Protein AF-G9KDP0-F1 (afdb_monomer_lite)

Radius of gyration: 17.82 Å; chains: 1; bounding box: 46×40×40 Å

Sequence (133 aa):
LHHKAKGELACKSKSCLGAIMNPKSLTRGPRDKPTPPDELLPQAIEFVNQYYNSFKEAKIEEHLARVEAVTKEIETTGTYQLTGDELIFAAKQAWRNAPRCIGRIQWSNLQVFDARSCSTAKEMFEHICRHLR

Foldseek 3Di:
DCVPDDDDDPADPVGDPPPPPDDPRPDDDDDPDADALVRQLVVLLVLLVVLQVPDPDHPPVVSVVVNVVQNVCCVPPVHDDDDPSSVLVVQLVVLCPPPPDPPNVCSNVDDDDDPVVDDDPVVVVVVVVVVVD

pLDDT: mean 96.56, std 3.11, range [75.19, 98.56]

Secondary structure (DSSP, 8-state):
-GGG--S--S-BTTB--TT-SS-GGG-----SSPPPHHHHHHHHHHHHHHHHTTSSS--HHHHHHHHHHHHHHHHHHSS----HHHHHHHHHHHHHT-TT-TTGGGTT-------TT--SHHHHHHHHHHHH-

Structure (mmCIF, N/CA/C/O backbone):
data_AF-G9KDP0-F1
#
_entry.id   AF-G9KDP0-F1
#
loop_
_atom_site.group_PDB
_atom_site.id
_atom_site.type_symbol
_atom_site.label_atom_id
_atom_site.label_alt_id
_atom_site.label_comp_id
_atom_site.label_asym_id
_atom_site.label_entity_id
_atom_site.label_seq_id
_atom_site.pdbx_PDB_ins_code
_atom_site.Cartn_x
_atom_site.Cartn_y
_atom_site.Cartn_z
_atom_site.occupancy
_atom_site.B_iso_or_equiv
_atom_site.auth_seq_id
_atom_site.auth_comp_id
_atom_site.auth_asym_id
_atom_s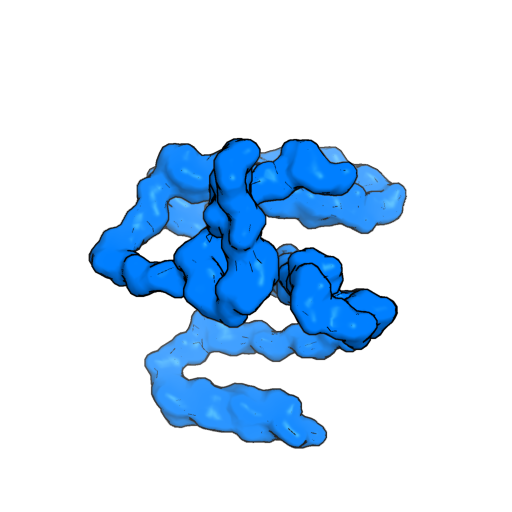ite.auth_atom_id
_atom_site.pdbx_PDB_model_num
ATOM 1 N N . LEU A 1 1 ? 14.572 14.929 5.176 1.00 90.06 1 LEU A N 1
ATOM 2 C CA . LEU A 1 1 ? 13.920 13.805 4.457 1.00 90.06 1 LEU A CA 1
ATOM 3 C C . LEU A 1 1 ? 14.584 12.464 4.767 1.00 90.06 1 LEU A C 1
ATOM 5 O O . LEU A 1 1 ? 13.885 11.585 5.240 1.00 90.06 1 LEU A O 1
ATOM 9 N N . HIS A 1 2 ? 15.901 12.312 4.575 1.00 93.94 2 HIS A N 1
ATOM 10 C CA . HIS A 1 2 ? 16.601 11.038 4.812 1.00 93.94 2 HIS A CA 1
ATOM 11 C C . HIS A 1 2 ? 16.479 10.490 6.252 1.00 93.94 2 HIS A C 1
ATOM 13 O O . HIS A 1 2 ? 16.447 9.282 6.420 1.00 93.94 2 HIS A O 1
ATOM 19 N N . HIS A 1 3 ? 16.312 11.342 7.274 1.00 94.44 3 HIS A N 1
ATOM 20 C CA . HIS A 1 3 ? 16.029 10.907 8.655 1.00 94.44 3 HIS A CA 1
ATOM 21 C C . HIS A 1 3 ? 14.734 10.090 8.816 1.00 94.44 3 HIS A C 1
ATOM 23 O O . HIS A 1 3 ? 14.569 9.420 9.825 1.00 94.44 3 HIS A O 1
ATOM 29 N N . LYS A 1 4 ? 13.814 10.147 7.842 1.00 92.50 4 LYS A N 1
ATOM 30 C CA . LYS A 1 4 ? 12.591 9.327 7.813 1.00 92.50 4 LYS A CA 1
ATOM 31 C C . LYS A 1 4 ? 12.791 7.984 7.091 1.00 92.50 4 LYS A C 1
ATOM 33 O O . LYS A 1 4 ? 11.827 7.249 6.910 1.00 92.50 4 LYS A O 1
ATOM 38 N N . ALA A 1 5 ? 13.994 7.692 6.590 1.00 91.88 5 ALA A N 1
ATOM 39 C CA . ALA A 1 5 ? 14.261 6.448 5.879 1.00 91.88 5 ALA A CA 1
ATOM 40 C C . ALA A 1 5 ? 14.124 5.249 6.827 1.00 91.88 5 ALA A C 1
ATOM 42 O O . ALA A 1 5 ? 14.609 5.283 7.956 1.00 91.88 5 ALA A O 1
ATOM 43 N N . LYS A 1 6 ? 13.472 4.189 6.343 1.00 83.69 6 LYS A N 1
ATOM 44 C CA . LYS A 1 6 ? 13.305 2.926 7.065 1.00 83.69 6 LYS A CA 1
ATOM 45 C C . LYS A 1 6 ? 14.212 1.851 6.475 1.00 83.69 6 LYS A C 1
ATOM 47 O O . LYS A 1 6 ? 14.360 1.778 5.256 1.00 83.69 6 LYS A O 1
ATOM 52 N N . GLY A 1 7 ? 14.721 0.979 7.343 1.00 75.19 7 GLY A N 1
ATOM 53 C CA . GLY A 1 7 ? 15.533 -0.178 6.971 1.00 75.19 7 GLY A CA 1
ATOM 54 C C . GLY A 1 7 ? 16.991 0.162 6.661 1.00 75.19 7 GLY A C 1
ATOM 55 O O . GLY A 1 7 ? 17.333 1.278 6.271 1.00 75.19 7 GLY A O 1
ATOM 56 N N . GLU A 1 8 ? 17.863 -0.827 6.834 1.00 82.81 8 GLU A N 1
ATOM 57 C CA . GLU A 1 8 ? 19.269 -0.696 6.464 1.00 82.81 8 GLU A CA 1
ATOM 58 C C . GLU A 1 8 ? 19.427 -0.782 4.942 1.00 82.81 8 GLU A C 1
ATOM 60 O O . GLU A 1 8 ? 18.956 -1.717 4.284 1.00 82.81 8 GLU A O 1
ATOM 65 N N . LEU A 1 9 ? 20.107 0.210 4.366 1.00 88.50 9 LEU A N 1
ATOM 66 C CA . LEU A 1 9 ? 20.560 0.144 2.981 1.00 88.50 9 LEU A CA 1
ATOM 67 C C . LEU A 1 9 ? 21.602 -0.971 2.824 1.00 88.50 9 LEU A C 1
ATOM 69 O O . LEU A 1 9 ? 22.283 -1.349 3.770 1.00 88.50 9 LEU A O 1
ATOM 73 N N . ALA A 1 10 ? 21.786 -1.461 1.598 1.00 90.06 10 ALA A N 1
ATOM 74 C CA . ALA A 1 10 ? 22.796 -2.484 1.325 1.00 90.06 10 ALA A CA 1
ATOM 75 C C . ALA A 1 10 ? 24.239 -2.031 1.642 1.00 90.06 10 ALA A C 1
ATOM 77 O O . ALA A 1 10 ? 25.102 -2.868 1.901 1.00 90.06 10 ALA A O 1
ATOM 78 N N . CYS A 1 11 ? 24.524 -0.727 1.608 1.00 93.62 11 CYS A N 1
ATOM 79 C CA . CYS A 1 11 ? 25.846 -0.199 1.939 1.00 93.62 11 CYS A CA 1
ATOM 80 C C . CYS A 1 11 ? 26.168 -0.388 3.428 1.00 93.62 11 CYS A C 1
ATOM 82 O O . CYS A 1 11 ? 25.343 -0.107 4.291 1.00 93.62 11 CYS A O 1
ATOM 84 N N . LYS A 1 12 ? 27.405 -0.798 3.721 1.00 93.69 12 LYS A N 1
ATOM 85 C CA . LYS A 1 12 ? 27.938 -0.947 5.083 1.00 93.69 12 LYS A CA 1
ATOM 86 C C . LYS A 1 12 ? 28.971 0.141 5.365 1.00 93.69 12 LYS A C 1
ATOM 88 O O . LYS A 1 12 ? 29.494 0.754 4.438 1.00 93.69 12 LYS A O 1
ATOM 93 N N . SER A 1 13 ? 29.353 0.304 6.632 1.00 95.19 13 SER A N 1
ATOM 94 C CA . SER A 1 13 ? 30.365 1.288 7.055 1.00 95.19 13 SER A CA 1
ATOM 95 C C . SER A 1 13 ? 31.715 1.166 6.332 1.00 95.19 13 SER A C 1
ATOM 97 O O . SER A 1 13 ? 32.412 2.162 6.182 1.00 95.19 13 SER A O 1
ATOM 99 N N . LYS A 1 14 ? 32.080 -0.036 5.863 1.00 96.75 14 LYS A N 1
ATOM 100 C CA . LYS A 1 14 ? 33.362 -0.322 5.193 1.00 96.75 14 LYS A CA 1
ATOM 101 C C . LYS A 1 14 ? 33.259 -0.513 3.673 1.00 96.75 14 LYS A C 1
ATOM 103 O O . LYS A 1 14 ? 34.281 -0.695 3.023 1.00 96.75 14 LYS A O 1
ATOM 108 N N . SER A 1 15 ? 32.054 -0.546 3.102 1.00 96.81 15 SER A N 1
ATOM 109 C CA . SER A 1 15 ? 31.860 -0.922 1.695 1.00 96.81 15 SER A CA 1
ATOM 110 C C . SER A 1 15 ? 30.560 -0.376 1.114 1.00 96.81 15 SER A C 1
ATOM 112 O O . SER A 1 15 ? 29.477 -0.596 1.666 1.00 96.81 15 SER A O 1
ATOM 114 N N . CYS A 1 16 ? 30.650 0.244 -0.061 1.00 96.56 16 CYS A N 1
ATOM 115 C CA . CYS A 1 16 ? 29.487 0.688 -0.815 1.00 96.56 16 CYS A CA 1
ATOM 116 C C . CYS A 1 16 ? 28.961 -0.434 -1.719 1.00 96.56 16 CYS A C 1
ATOM 118 O O . CYS A 1 16 ? 29.704 -0.978 -2.531 1.00 96.56 16 CYS A O 1
ATOM 120 N N . LEU A 1 17 ? 27.667 -0.743 -1.607 1.00 96.06 17 LEU A N 1
ATOM 121 C CA . LEU A 1 17 ? 26.954 -1.686 -2.477 1.00 96.06 17 LEU A CA 1
ATOM 122 C C . LEU A 1 17 ? 25.957 -0.971 -3.407 1.00 96.06 17 LEU A C 1
ATOM 124 O O . LEU A 1 17 ? 25.003 -1.579 -3.887 1.00 96.06 17 LEU A O 1
ATOM 128 N N . GLY A 1 18 ? 26.160 0.325 -3.668 1.00 95.31 18 GLY A N 1
ATOM 129 C CA . GLY A 1 18 ? 25.236 1.147 -4.459 1.00 95.31 18 GLY A CA 1
ATOM 130 C C . GLY A 1 18 ? 25.076 0.696 -5.916 1.00 95.31 18 GLY A C 1
ATOM 131 O O . GLY A 1 18 ? 24.017 0.904 -6.500 1.00 95.31 18 GLY A O 1
ATOM 132 N N . ALA A 1 19 ? 26.091 0.036 -6.480 1.00 96.75 19 ALA A N 1
ATOM 133 C CA . ALA A 1 19 ? 26.064 -0.496 -7.844 1.00 96.75 19 ALA A CA 1
ATOM 134 C C . ALA A 1 19 ? 25.341 -1.852 -7.969 1.00 96.75 19 ALA A C 1
ATOM 136 O O . ALA A 1 19 ? 25.158 -2.354 -9.076 1.00 96.75 19 ALA A O 1
ATOM 137 N N . ILE A 1 20 ? 24.922 -2.469 -6.857 1.00 96.62 20 ILE A N 1
ATOM 138 C CA . ILE A 1 20 ? 24.174 -3.726 -6.908 1.00 96.62 20 ILE A CA 1
ATOM 139 C C . ILE A 1 20 ? 22.776 -3.461 -7.476 1.00 96.62 20 ILE A C 1
ATOM 141 O O . ILE A 1 20 ? 21.996 -2.681 -6.928 1.00 96.62 20 ILE A O 1
ATOM 145 N N . MET A 1 21 ? 22.441 -4.154 -8.567 1.00 96.31 21 MET A N 1
ATOM 146 C CA . MET A 1 21 ? 21.181 -3.948 -9.286 1.00 96.31 21 MET A CA 1
ATOM 147 C C . MET A 1 21 ? 19.955 -4.374 -8.473 1.00 96.31 21 MET A C 1
ATOM 149 O O . MET A 1 21 ? 18.991 -3.613 -8.384 1.00 96.31 21 MET A O 1
ATOM 153 N N . ASN A 1 22 ? 20.005 -5.534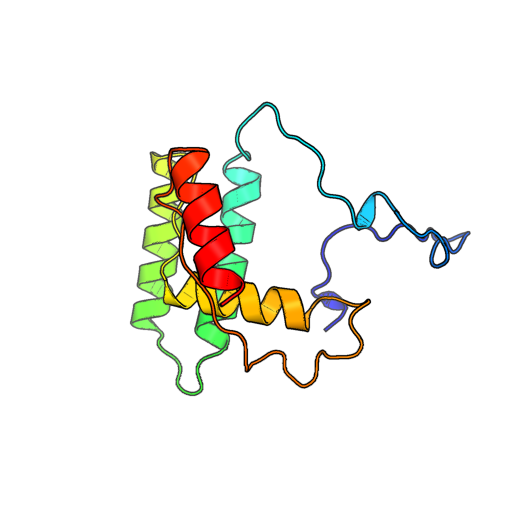 -7.813 1.00 95.81 22 ASN A N 1
ATOM 154 C CA . ASN A 1 22 ? 18.880 -6.092 -7.052 1.00 95.81 22 ASN A CA 1
ATOM 155 C C . ASN A 1 22 ? 19.278 -6.357 -5.589 1.00 95.81 22 ASN A C 1
ATOM 157 O O . ASN A 1 22 ? 19.444 -7.510 -5.189 1.00 95.81 22 ASN A O 1
ATOM 161 N N . PRO A 1 23 ? 19.506 -5.307 -4.778 1.00 95.00 23 PRO A N 1
ATOM 162 C CA . PRO A 1 23 ? 19.900 -5.483 -3.390 1.00 95.00 23 PRO A CA 1
ATOM 163 C C . PRO A 1 23 ? 18.710 -5.959 -2.547 1.00 95.00 23 PRO A C 1
ATOM 165 O O . PRO A 1 23 ? 17.574 -5.514 -2.737 1.00 95.00 23 PRO A O 1
ATOM 168 N N . LYS A 1 24 ? 18.980 -6.804 -1.543 1.00 92.81 24 LYS A N 1
ATOM 169 C CA . LYS A 1 24 ? 17.952 -7.291 -0.603 1.00 92.81 24 LYS A CA 1
ATOM 170 C C . LYS A 1 24 ? 17.223 -6.151 0.118 1.00 92.81 24 LYS A C 1
ATOM 172 O O . LYS A 1 24 ? 16.028 -6.262 0.345 1.00 92.81 24 LYS A O 1
ATOM 177 N N . SER A 1 25 ? 17.901 -5.032 0.389 1.00 93.75 25 SER A N 1
ATOM 178 C CA . SER A 1 25 ? 17.302 -3.840 1.011 1.00 93.75 25 SER A CA 1
ATOM 179 C C . SER A 1 25 ? 16.199 -3.179 0.168 1.00 93.75 25 SER A C 1
ATOM 181 O O . SER A 1 25 ? 15.406 -2.415 0.704 1.00 93.75 25 SER A O 1
ATOM 183 N N . LEU A 1 26 ? 16.142 -3.447 -1.144 1.00 94.50 26 LEU A N 1
ATOM 184 C CA . LEU A 1 26 ? 15.084 -2.973 -2.050 1.00 94.50 26 LEU A CA 1
ATOM 185 C C . LEU A 1 26 ? 14.105 -4.088 -2.454 1.00 94.50 26 LEU A C 1
ATOM 187 O O . LEU A 1 26 ? 13.258 -3.872 -3.316 1.00 94.50 26 LEU A O 1
ATOM 191 N N . THR A 1 27 ? 14.220 -5.277 -1.859 1.00 94.50 27 THR A N 1
ATOM 192 C CA . THR A 1 27 ? 13.395 -6.441 -2.194 1.00 94.50 27 THR A CA 1
ATOM 193 C C . THR A 1 27 ? 12.447 -6.755 -1.042 1.00 94.50 27 THR A C 1
ATOM 195 O O . THR A 1 27 ? 12.875 -6.901 0.102 1.00 94.50 27 THR A O 1
ATOM 198 N N . ARG A 1 28 ? 11.152 -6.909 -1.335 1.00 94.94 28 ARG A N 1
ATOM 199 C CA . ARG A 1 28 ? 10.172 -7.459 -0.390 1.00 94.94 28 ARG A CA 1
ATOM 200 C C . ARG A 1 28 ? 9.897 -8.915 -0.767 1.00 94.94 28 ARG A C 1
ATOM 202 O O . ARG A 1 28 ? 9.373 -9.172 -1.843 1.00 94.94 28 ARG A O 1
ATOM 209 N N . GLY A 1 29 ? 10.317 -9.849 0.086 1.00 95.88 29 GLY A N 1
ATOM 210 C CA . GLY A 1 29 ? 10.151 -11.289 -0.135 1.00 95.88 29 GLY A CA 1
ATOM 211 C C . GLY A 1 29 ? 8.750 -11.818 0.209 1.00 95.88 29 GLY A C 1
ATOM 212 O O . GLY A 1 29 ? 7.923 -11.059 0.725 1.00 95.88 29 GLY A O 1
ATOM 213 N N . PRO A 1 30 ? 8.492 -13.113 -0.056 1.00 97.25 30 PRO A N 1
ATOM 214 C CA . PRO A 1 30 ? 7.237 -13.772 0.299 1.00 97.25 30 PRO A CA 1
ATOM 215 C C . PRO A 1 30 ? 7.053 -13.868 1.821 1.00 97.25 30 PRO A C 1
ATOM 217 O O . PRO A 1 30 ? 8.014 -13.755 2.585 1.00 97.25 30 PRO A O 1
ATOM 220 N N . ARG A 1 31 ? 5.808 -14.095 2.248 1.00 96.25 31 ARG A N 1
ATOM 221 C CA . ARG A 1 31 ? 5.422 -14.325 3.645 1.00 96.25 31 ARG A CA 1
ATOM 222 C C . ARG A 1 31 ? 4.509 -15.545 3.723 1.00 96.25 31 ARG A C 1
ATOM 224 O O . ARG A 1 31 ? 3.650 -15.719 2.865 1.00 96.25 31 ARG A O 1
ATOM 231 N N . ASP A 1 32 ? 4.710 -16.361 4.745 1.00 97.25 32 ASP A N 1
ATOM 232 C CA . ASP A 1 32 ? 3.897 -17.528 5.102 1.00 97.25 32 ASP A CA 1
ATOM 233 C C . ASP A 1 32 ? 2.876 -17.211 6.209 1.00 97.25 32 ASP A 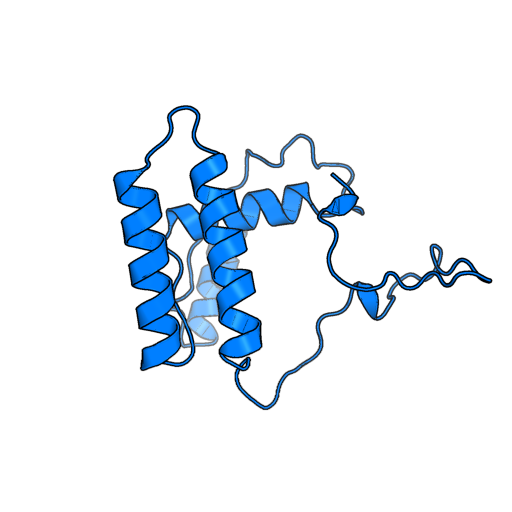C 1
ATOM 235 O O . ASP A 1 32 ? 1.884 -17.919 6.365 1.00 97.25 32 ASP A O 1
ATOM 239 N N . LYS A 1 33 ? 3.110 -16.132 6.966 1.00 96.94 33 LYS A N 1
ATOM 240 C CA . LYS A 1 33 ? 2.258 -15.658 8.060 1.00 96.94 33 LYS A CA 1
ATOM 241 C C . LYS A 1 33 ? 1.843 -14.195 7.859 1.00 96.94 33 LYS A C 1
ATOM 243 O O . LYS A 1 33 ? 2.571 -13.438 7.204 1.00 96.94 33 LYS A O 1
ATOM 248 N N . PRO A 1 34 ? 0.704 -13.773 8.440 1.00 96.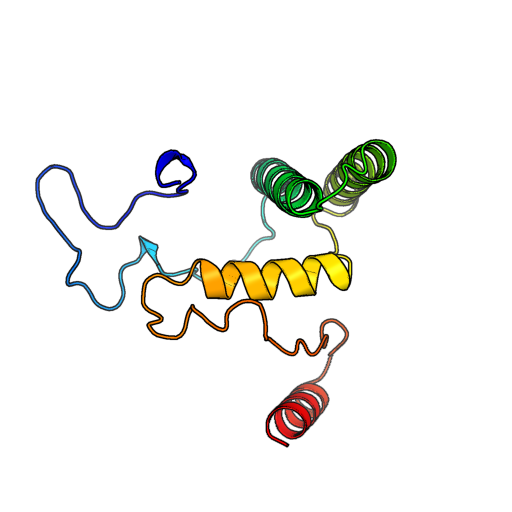50 34 PRO A N 1
ATOM 249 C CA . PRO A 1 34 ? 0.332 -12.365 8.507 1.00 96.50 34 PRO A CA 1
ATOM 250 C C . PRO A 1 34 ? 1.409 -11.516 9.187 1.00 96.50 34 PRO A C 1
ATOM 252 O O . PRO A 1 34 ? 2.199 -12.014 9.992 1.00 96.50 34 PRO A O 1
ATOM 255 N N . THR A 1 35 ? 1.427 -10.221 8.873 1.00 96.88 35 THR A N 1
ATOM 256 C CA . THR A 1 35 ? 2.274 -9.260 9.589 1.00 96.88 35 THR A CA 1
ATOM 257 C C . THR A 1 35 ? 1.860 -9.226 11.061 1.00 96.88 35 THR A C 1
ATOM 259 O O . THR A 1 35 ? 0.672 -9.039 11.324 1.00 96.88 35 THR A O 1
ATOM 262 N N . PRO A 1 36 ? 2.794 -9.366 12.010 1.00 97.00 36 PRO A N 1
ATOM 263 C CA . PRO A 1 36 ? 2.489 -9.209 13.425 1.00 97.00 36 PRO A CA 1
ATOM 264 C C . PRO A 1 36 ? 1.877 -7.821 13.729 1.00 97.00 36 PRO A C 1
ATOM 266 O O . PRO A 1 36 ? 2.379 -6.819 13.205 1.00 97.00 36 PRO A O 1
ATOM 269 N N . PRO A 1 37 ? 0.799 -7.723 14.537 1.00 95.88 37 PRO A N 1
ATOM 270 C CA . PRO A 1 37 ? 0.153 -6.443 14.851 1.00 95.88 37 PRO A CA 1
ATOM 271 C C . PRO A 1 37 ? 1.080 -5.399 15.491 1.00 95.88 37 PRO A C 1
ATOM 273 O O . PRO A 1 37 ? 0.937 -4.210 15.220 1.00 95.88 37 PRO A O 1
ATOM 276 N N . ASP A 1 38 ? 2.062 -5.834 16.280 1.00 94.94 38 ASP A N 1
ATOM 277 C CA . ASP A 1 38 ? 3.103 -5.001 16.897 1.00 94.94 38 ASP A CA 1
ATOM 278 C C . ASP A 1 38 ? 4.035 -4.348 15.865 1.00 94.94 38 ASP A C 1
ATOM 280 O O . ASP A 1 38 ? 4.490 -3.222 16.063 1.00 94.94 38 ASP A O 1
ATOM 284 N N . GLU A 1 39 ? 4.276 -5.012 14.730 1.00 95.31 39 GLU A N 1
ATOM 285 C CA . GLU A 1 39 ? 5.017 -4.440 13.603 1.00 95.31 39 GLU A CA 1
ATOM 286 C C . GLU A 1 39 ? 4.112 -3.575 12.706 1.00 95.31 39 GLU A C 1
ATOM 288 O O . GLU A 1 39 ? 4.555 -2.558 12.161 1.00 95.31 39 GLU A O 1
ATOM 293 N N . LEU A 1 40 ? 2.850 -3.982 12.527 1.00 97.56 40 LEU A N 1
ATOM 294 C CA . LEU A 1 40 ? 1.902 -3.356 11.604 1.00 97.56 40 LEU A CA 1
ATOM 295 C C . LEU A 1 40 ? 1.360 -2.023 12.130 1.00 97.56 40 LEU A C 1
ATOM 297 O O . LEU A 1 40 ? 1.325 -1.044 11.382 1.00 97.56 40 LEU A O 1
ATOM 301 N N . LEU A 1 41 ? 0.956 -1.970 13.401 1.00 97.75 41 LEU A N 1
ATOM 302 C CA . LEU A 1 41 ? 0.286 -0.812 13.990 1.00 97.75 41 LEU A CA 1
ATOM 303 C C . LEU A 1 41 ? 1.132 0.474 13.903 1.00 97.75 41 LEU A C 1
ATOM 305 O O . LEU A 1 41 ? 0.626 1.467 13.374 1.00 97.75 41 LEU A O 1
ATOM 309 N N . PRO A 1 42 ? 2.427 0.493 14.288 1.00 97.62 42 PRO A N 1
ATOM 310 C CA . PRO A 1 42 ? 3.247 1.699 14.156 1.00 97.62 42 PRO A CA 1
ATOM 311 C C . PRO A 1 42 ? 3.367 2.182 12.704 1.00 97.62 42 PRO A C 1
ATOM 313 O O . PRO A 1 42 ? 3.387 3.384 12.440 1.00 97.62 42 PRO A O 1
ATOM 316 N N . GLN A 1 43 ? 3.422 1.252 11.743 1.00 97.56 43 GLN A N 1
ATOM 317 C CA . GLN A 1 43 ? 3.508 1.580 10.318 1.00 97.56 43 GLN A CA 1
ATOM 318 C C . GLN A 1 43 ? 2.198 2.169 9.790 1.00 97.56 43 GLN A C 1
ATOM 320 O O . GLN A 1 43 ? 2.235 3.135 9.026 1.00 97.56 43 GLN A O 1
ATOM 325 N N . ALA A 1 44 ? 1.061 1.617 10.215 1.00 98.06 44 ALA A N 1
ATOM 326 C CA . ALA A 1 44 ? -0.260 2.100 9.843 1.00 98.06 44 ALA A CA 1
ATOM 327 C C . ALA A 1 44 ? -0.500 3.521 10.372 1.00 98.06 44 ALA A C 1
ATOM 329 O O . ALA A 1 44 ? -0.875 4.407 9.604 1.00 98.06 44 ALA A O 1
ATOM 330 N N . ILE A 1 45 ? -0.182 3.774 11.647 1.00 97.94 45 ILE A N 1
ATOM 331 C CA . ILE A 1 45 ? -0.301 5.109 12.248 1.00 97.94 45 ILE A CA 1
ATOM 332 C C . ILE A 1 45 ? 0.623 6.116 11.566 1.00 97.94 45 ILE A C 1
ATOM 334 O O . ILE A 1 45 ? 0.203 7.234 11.264 1.00 97.94 45 ILE A O 1
ATOM 338 N N . GLU A 1 46 ? 1.864 5.737 11.254 1.00 97.69 46 GLU A N 1
ATOM 339 C CA . GLU A 1 46 ? 2.760 6.619 10.508 1.00 97.69 46 GLU A CA 1
ATOM 340 C C . GLU A 1 46 ? 2.194 6.977 9.129 1.00 97.69 46 GLU A C 1
ATOM 342 O O . GLU A 1 46 ? 2.259 8.140 8.729 1.00 97.69 46 GLU A O 1
ATOM 347 N N . PHE A 1 47 ? 1.617 6.012 8.410 1.00 98.38 47 PHE A N 1
ATOM 348 C CA . PHE A 1 47 ? 0.986 6.268 7.119 1.00 98.38 47 PHE A CA 1
ATOM 349 C C . PHE A 1 47 ? -0.227 7.201 7.242 1.00 98.38 47 PHE A C 1
ATOM 351 O O . PHE A 1 47 ? -0.307 8.179 6.498 1.00 98.38 47 PHE A O 1
ATOM 358 N N . VAL A 1 48 ? -1.126 6.958 8.201 1.00 98.38 48 VAL A N 1
ATOM 359 C CA . VAL A 1 48 ? -2.290 7.825 8.458 1.00 98.38 48 VAL A CA 1
ATOM 360 C C . VAL A 1 48 ? -1.826 9.249 8.773 1.00 98.38 48 VAL A C 1
ATOM 362 O O . VAL A 1 48 ? -2.313 10.209 8.179 1.00 98.38 48 VAL A O 1
ATOM 365 N N . ASN A 1 49 ? -0.801 9.399 9.614 1.00 97.75 49 ASN A N 1
ATOM 366 C CA . ASN A 1 49 ? -0.195 10.699 9.892 1.00 97.75 49 ASN A CA 1
ATOM 367 C C . ASN A 1 49 ? 0.371 11.350 8.621 1.00 97.75 49 ASN A C 1
ATOM 369 O O . ASN A 1 49 ? 0.209 12.551 8.421 1.00 97.75 49 ASN A O 1
ATOM 373 N N . GLN A 1 50 ? 1.046 10.598 7.747 1.00 97.81 50 GLN A N 1
ATOM 374 C CA . GLN A 1 50 ? 1.546 11.135 6.476 1.00 97.81 50 GLN A CA 1
ATOM 375 C C . GLN A 1 50 ? 0.412 11.596 5.551 1.00 97.81 50 GLN A C 1
ATOM 377 O O . GLN A 1 50 ? 0.558 12.634 4.906 1.00 97.81 50 GLN A O 1
ATOM 382 N N . TYR A 1 51 ? -0.696 10.855 5.503 1.00 98.44 51 TYR A N 1
ATOM 383 C CA . TYR A 1 51 ? -1.880 11.202 4.721 1.00 98.44 51 TYR A CA 1
ATOM 384 C C . TYR A 1 51 ? -2.522 12.501 5.220 1.00 98.44 51 TYR A C 1
ATOM 386 O O . TYR A 1 51 ? -2.643 13.454 4.449 1.00 98.44 51 TYR A O 1
ATOM 394 N N . TYR A 1 52 ? -2.836 12.599 6.514 1.00 97.94 52 TYR A N 1
ATOM 395 C CA . TYR A 1 52 ? -3.489 13.791 7.063 1.00 97.94 52 TYR A CA 1
ATOM 396 C C . TYR A 1 52 ? -2.593 15.035 7.058 1.00 97.94 52 TYR A C 1
ATOM 398 O O . TYR A 1 52 ? -3.073 16.138 6.810 1.00 97.94 52 TYR A O 1
ATOM 406 N N . ASN A 1 53 ? -1.276 14.872 7.208 1.00 96.62 53 ASN A N 1
ATOM 407 C CA . ASN A 1 53 ? -0.325 15.981 7.072 1.00 96.62 53 ASN A CA 1
ATOM 408 C C . ASN A 1 53 ? -0.167 16.489 5.626 1.00 96.62 53 ASN A C 1
ATOM 410 O O . ASN A 1 53 ? 0.527 17.480 5.403 1.00 96.62 53 ASN A O 1
ATOM 414 N N . SER A 1 54 ? -0.742 15.805 4.631 1.00 96.19 54 SER A N 1
ATOM 415 C CA . SER A 1 54 ? -0.672 16.233 3.230 1.00 96.19 54 SER A CA 1
ATOM 416 C C . SER A 1 54 ? -1.747 17.250 2.843 1.00 96.19 54 SER A C 1
ATOM 418 O O . SER A 1 54 ? -1.609 17.918 1.813 1.00 96.19 54 SER A O 1
ATOM 420 N N . PHE A 1 55 ? -2.801 17.389 3.653 1.00 95.69 55 PHE A N 1
ATOM 421 C CA . PHE A 1 55 ? -3.844 18.379 3.417 1.00 95.69 55 PHE A CA 1
ATOM 422 C C . PHE A 1 55 ? -3.318 19.797 3.645 1.00 95.69 55 PHE A C 1
ATOM 424 O O . PHE A 1 55 ? -2.494 20.047 4.522 1.00 95.69 55 PHE A O 1
ATOM 431 N N . LYS A 1 56 ? -3.819 20.747 2.846 1.00 94.94 56 LYS A N 1
ATOM 432 C CA . LYS A 1 56 ? -3.510 22.174 3.026 1.00 94.94 56 LYS A CA 1
ATOM 433 C C . LYS A 1 56 ? -4.081 22.721 4.335 1.00 94.94 56 LYS A C 1
ATOM 435 O O . LYS A 1 56 ? -3.446 23.551 4.973 1.00 94.94 56 LYS A O 1
ATOM 440 N N . GLU A 1 57 ? -5.267 22.251 4.707 1.00 95.69 57 GLU A N 1
ATOM 441 C CA . GLU A 1 57 ? -5.958 22.598 5.945 1.00 95.69 57 GLU A CA 1
ATOM 442 C C . GLU A 1 57 ? -6.007 21.365 6.844 1.00 95.69 57 GLU A C 1
ATOM 444 O O . GLU A 1 57 ? -6.341 20.267 6.391 1.00 95.69 57 GLU A O 1
ATOM 449 N N . ALA A 1 58 ? -5.636 21.541 8.111 1.00 94.00 58 ALA A N 1
ATOM 450 C CA . ALA A 1 58 ? -5.562 20.441 9.058 1.00 94.00 58 ALA A CA 1
ATOM 451 C C . ALA A 1 58 ? -6.965 19.944 9.424 1.00 94.00 58 ALA A C 1
ATOM 453 O O . ALA A 1 58 ? -7.817 20.714 9.861 1.00 94.00 58 ALA A O 1
ATOM 454 N N . LYS A 1 59 ? -7.172 18.632 9.308 1.00 95.31 59 LYS A N 1
ATOM 455 C CA . LYS A 1 59 ? -8.432 17.965 9.643 1.00 95.31 59 LYS A CA 1
ATOM 456 C C . LYS A 1 59 ? -8.288 17.144 10.920 1.00 95.31 59 LYS A C 1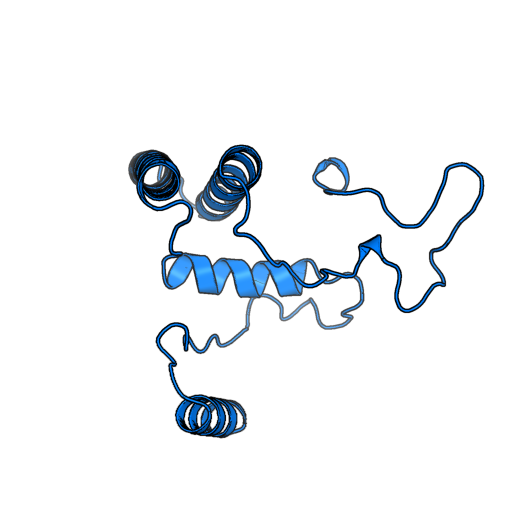
ATOM 458 O O . LYS A 1 59 ? -8.231 15.920 10.878 1.00 95.31 59 LYS A O 1
ATOM 463 N N . ILE A 1 60 ? -8.145 17.836 12.047 1.00 96.06 60 ILE A N 1
ATOM 464 C CA . ILE A 1 60 ? -7.711 17.237 13.321 1.00 96.06 60 ILE A CA 1
ATOM 465 C C . ILE A 1 60 ? -8.689 16.157 13.807 1.00 96.06 60 ILE A C 1
ATOM 467 O O . ILE A 1 60 ? -8.257 15.076 14.193 1.00 96.06 60 ILE A O 1
ATOM 471 N N . GLU A 1 61 ? -9.994 16.422 13.755 1.00 96.88 61 GLU A N 1
ATOM 472 C CA . GLU A 1 61 ? -11.017 15.476 14.221 1.00 96.88 61 GLU A CA 1
ATOM 473 C C . GLU A 1 61 ? -11.054 14.200 13.367 1.00 96.88 61 GLU A C 1
ATOM 475 O O . GLU A 1 61 ? -10.948 13.095 13.896 1.00 96.88 61 GLU A O 1
ATOM 480 N N . GLU A 1 62 ? -11.100 14.348 12.039 1.00 97.12 62 GLU A N 1
ATOM 481 C CA . GLU A 1 62 ? -11.057 13.224 11.096 1.00 97.12 62 GLU A CA 1
ATOM 482 C C . GLU A 1 62 ? -9.764 12.408 11.243 1.00 97.12 62 GLU A C 1
ATOM 484 O O . GLU A 1 62 ? -9.787 11.180 11.161 1.00 97.12 62 GLU A O 1
ATOM 489 N N . HIS A 1 63 ? -8.636 13.085 11.477 1.00 97.88 63 HIS A N 1
ATOM 490 C CA . HIS A 1 63 ? -7.338 12.448 11.682 1.00 97.88 63 HIS A CA 1
ATOM 491 C C . HIS A 1 63 ? -7.341 11.569 12.934 1.00 97.88 63 HIS A C 1
ATOM 493 O O . HIS A 1 63 ? -6.993 10.390 12.848 1.00 97.88 63 HIS A O 1
ATOM 499 N N . LEU A 1 64 ? -7.768 12.110 14.078 1.00 97.81 64 LEU A N 1
ATOM 500 C CA . LEU A 1 64 ? -7.841 11.356 15.331 1.00 97.81 64 LEU A CA 1
ATOM 501 C C . LEU A 1 64 ? -8.818 10.179 15.222 1.00 97.81 64 LEU A C 1
ATOM 503 O O . LEU A 1 64 ? -8.462 9.060 15.591 1.00 97.81 64 LEU A O 1
ATOM 507 N N . ALA A 1 65 ? -9.993 10.401 14.627 1.00 98.19 65 ALA A N 1
ATOM 508 C CA . ALA A 1 65 ? -10.975 9.346 14.396 1.00 98.19 65 ALA A CA 1
ATOM 509 C C . ALA A 1 65 ? -10.414 8.221 13.510 1.00 98.19 65 ALA A C 1
ATOM 511 O O . ALA A 1 65 ? -10.633 7.039 13.782 1.00 98.19 65 ALA A O 1
ATOM 512 N N . ARG A 1 66 ? -9.644 8.556 12.464 1.00 98.19 66 ARG A N 1
ATOM 513 C CA . ARG A 1 66 ? -9.028 7.546 11.593 1.00 98.19 66 ARG A CA 1
ATOM 514 C C . ARG A 1 66 ? -7.923 6.765 12.298 1.00 98.19 66 ARG A C 1
ATOM 516 O O . ARG A 1 66 ? -7.838 5.555 12.100 1.00 98.19 66 ARG A O 1
ATOM 523 N N . VAL A 1 67 ? -7.102 7.424 13.116 1.00 98.25 67 VAL A N 1
ATOM 524 C CA . VAL A 1 67 ? -6.079 6.761 13.944 1.00 98.25 67 VAL A CA 1
ATOM 525 C C . VAL A 1 67 ? -6.723 5.739 14.881 1.00 98.25 67 VAL A C 1
ATOM 527 O O . VAL A 1 67 ? -6.268 4.596 14.937 1.00 98.25 67 VAL A O 1
ATOM 530 N N . GLU A 1 68 ? -7.805 6.113 15.565 1.00 98.25 68 GLU A N 1
ATOM 531 C CA . GLU A 1 68 ? -8.538 5.210 16.458 1.00 98.25 68 GLU A CA 1
ATOM 532 C C . GLU A 1 68 ? -9.156 4.033 15.690 1.00 98.25 68 GLU A C 1
ATOM 534 O O . GLU A 1 68 ? -8.971 2.875 16.071 1.00 98.25 68 GLU A O 1
ATOM 539 N N . ALA A 1 69 ? -9.823 4.309 14.564 1.00 98.38 69 ALA A N 1
ATOM 540 C CA . ALA A 1 69 ? -10.456 3.282 13.741 1.00 98.38 69 ALA A CA 1
ATOM 541 C C . ALA A 1 69 ? -9.447 2.240 13.232 1.00 98.38 69 ALA A C 1
ATOM 543 O O . ALA A 1 69 ? -9.687 1.042 13.367 1.00 98.38 69 ALA A O 1
ATOM 544 N N . VAL A 1 70 ? -8.303 2.685 12.698 1.00 98.38 70 VAL A N 1
ATOM 545 C CA . VAL A 1 70 ? -7.239 1.793 12.206 1.00 98.38 70 VAL A CA 1
ATOM 546 C C . VAL A 1 70 ? -6.625 0.981 13.342 1.00 98.38 70 VAL A C 1
ATOM 548 O O . VAL A 1 70 ? -6.391 -0.213 13.174 1.00 98.38 70 VAL A O 1
ATOM 551 N N . THR A 1 71 ? -6.398 1.602 14.503 1.00 98.06 71 THR A N 1
ATOM 552 C CA . THR A 1 71 ? -5.868 0.901 15.683 1.00 98.06 71 THR A CA 1
ATOM 553 C C . THR A 1 71 ? -6.788 -0.250 16.077 1.00 98.06 71 THR A C 1
ATOM 555 O O . THR A 1 71 ? -6.356 -1.401 16.140 1.00 98.06 71 THR A O 1
ATOM 558 N N . LYS A 1 72 ? -8.084 0.037 16.223 1.00 98.25 72 LYS A N 1
ATOM 559 C CA . LYS A 1 72 ? -9.091 -0.958 16.592 1.00 98.25 72 LYS A CA 1
ATOM 560 C C . LYS A 1 72 ? -9.254 -2.055 15.535 1.00 98.25 72 LYS A C 1
ATOM 562 O O . LYS A 1 72 ? -9.430 -3.221 15.882 1.00 98.25 72 LYS A O 1
ATOM 567 N N . GLU A 1 73 ? -9.205 -1.712 14.250 1.00 98.19 73 GLU A N 1
ATOM 568 C CA . GLU A 1 73 ? -9.319 -2.685 13.153 1.00 98.19 73 GLU A CA 1
ATOM 569 C C . GLU A 1 73 ? -8.144 -3.677 13.160 1.00 98.19 73 GLU A C 1
ATOM 571 O O . GLU A 1 73 ? -8.367 -4.887 13.071 1.00 98.19 73 GLU A O 1
ATOM 576 N N . ILE A 1 74 ? -6.914 -3.191 13.374 1.00 98.19 74 ILE A N 1
ATOM 577 C CA . ILE A 1 74 ? -5.714 -4.037 13.479 1.00 98.19 74 ILE A CA 1
ATOM 578 C C . ILE A 1 74 ? -5.790 -4.948 14.703 1.00 98.19 74 ILE A C 1
ATOM 580 O O . ILE A 1 74 ? -5.505 -6.139 14.591 1.00 98.19 74 ILE A O 1
ATOM 584 N N . GLU A 1 75 ? -6.188 -4.421 15.860 1.00 96.75 75 GLU A N 1
ATOM 585 C CA . GLU A 1 75 ? -6.299 -5.206 17.095 1.00 96.75 75 GLU A CA 1
ATOM 586 C C . GLU A 1 75 ? -7.354 -6.315 16.995 1.00 96.75 75 GLU A C 1
ATOM 588 O O . GLU A 1 75 ? -7.159 -7.409 17.520 1.00 96.75 75 GLU A O 1
ATOM 593 N N . THR A 1 76 ? -8.469 -6.048 16.310 1.00 97.38 76 THR A N 1
ATOM 594 C CA . THR A 1 76 ? -9.607 -6.978 16.234 1.00 97.38 76 THR A CA 1
ATOM 595 C C . THR A 1 76 ? -9.517 -7.968 15.078 1.00 97.38 76 THR A C 1
ATOM 597 O O . THR A 1 76 ? -9.956 -9.107 15.222 1.00 97.38 76 THR A O 1
ATOM 600 N N . THR A 1 77 ? -8.956 -7.565 13.935 1.00 97.50 77 THR A N 1
ATOM 601 C CA . THR A 1 77 ? -8.924 -8.393 12.714 1.00 97.50 77 THR A CA 1
ATOM 602 C C . THR A 1 77 ? -7.520 -8.857 12.325 1.00 97.50 77 THR A C 1
ATOM 604 O O . THR A 1 77 ? -7.370 -9.720 11.461 1.00 97.50 77 THR A O 1
ATOM 607 N N . GLY A 1 78 ? -6.479 -8.294 12.945 1.00 96.44 78 GLY A N 1
ATOM 608 C CA . GLY A 1 78 ? -5.077 -8.538 12.601 1.00 96.44 78 GLY A CA 1
ATOM 609 C C . GLY A 1 78 ? -4.577 -7.757 11.379 1.00 96.44 78 GLY A C 1
ATOM 610 O O . GLY A 1 78 ? -3.409 -7.882 11.016 1.00 96.44 78 GLY A O 1
ATOM 611 N N . THR A 1 79 ? -5.427 -6.960 10.724 1.00 98.00 79 THR A N 1
ATOM 612 C CA . THR A 1 79 ? -5.073 -6.113 9.575 1.00 98.00 79 THR A CA 1
ATOM 613 C C . THR A 1 79 ? -6.000 -4.894 9.498 1.00 98.00 79 THR A C 1
ATOM 615 O O . THR A 1 79 ? -6.815 -4.683 10.385 1.00 98.00 79 THR A O 1
ATOM 618 N N . TYR A 1 80 ? -5.874 -4.063 8.465 1.00 98.44 80 TYR A N 1
ATOM 619 C CA . TYR A 1 80 ? -6.821 -2.980 8.203 1.00 98.44 80 TYR A CA 1
ATOM 620 C C . TYR A 1 80 ? -6.974 -2.709 6.709 1.00 98.44 80 TYR A C 1
ATOM 622 O O . TYR A 1 80 ? -6.117 -3.087 5.903 1.00 98.44 80 TYR A O 1
ATOM 630 N N . GLN A 1 81 ? -8.054 -2.024 6.340 1.00 98.38 81 GLN A N 1
ATOM 631 C CA . GLN A 1 81 ? -8.297 -1.588 4.970 1.00 98.38 81 GLN A CA 1
ATOM 632 C C . GLN A 1 81 ? -8.096 -0.082 4.794 1.00 98.38 81 GLN A C 1
ATOM 634 O O . GLN A 1 81 ? -8.549 0.746 5.587 1.00 98.38 81 GLN A O 1
ATOM 639 N N . LEU A 1 82 ? -7.437 0.278 3.691 1.00 98.44 82 LEU A N 1
ATOM 640 C CA . LEU A 1 82 ? -7.310 1.668 3.257 1.00 98.44 82 LEU A CA 1
ATOM 641 C C . LEU A 1 82 ? -8.624 2.185 2.670 1.00 98.44 82 LEU A C 1
ATOM 643 O O . LEU A 1 82 ? -9.348 1.450 1.989 1.00 98.44 82 LEU A O 1
ATOM 647 N N . THR A 1 83 ? -8.887 3.475 2.836 1.00 98.25 83 THR A N 1
ATOM 648 C CA . THR A 1 83 ? -9.904 4.157 2.029 1.00 98.25 83 THR A CA 1
ATOM 649 C C . THR A 1 83 ? -9.422 4.305 0.579 1.00 98.25 83 THR A C 1
ATOM 651 O O . THR A 1 83 ? -8.236 4.141 0.275 1.00 98.25 83 THR A O 1
ATOM 654 N N . GLY A 1 84 ? -10.338 4.601 -0.349 1.00 98.12 84 GLY A N 1
ATOM 655 C CA . GLY A 1 84 ? -9.968 4.863 -1.746 1.00 98.12 84 GLY A CA 1
ATOM 656 C C . GLY A 1 84 ? -8.997 6.043 -1.882 1.00 98.12 84 GLY A C 1
ATOM 657 O O . GLY A 1 84 ? -7.997 5.943 -2.593 1.00 98.12 84 GLY A O 1
ATOM 658 N N . ASP A 1 85 ? -9.232 7.123 -1.136 1.00 97.94 85 ASP A N 1
ATOM 659 C CA . ASP A 1 85 ? -8.379 8.318 -1.165 1.00 97.94 85 ASP A CA 1
ATOM 660 C C . ASP A 1 85 ? -6.996 8.062 -0.556 1.00 97.94 85 ASP A C 1
ATOM 662 O O . ASP A 1 85 ? -5.979 8.491 -1.110 1.00 97.94 85 ASP A O 1
ATOM 666 N N . GLU A 1 86 ? -6.934 7.296 0.537 1.00 98.44 86 GLU A N 1
ATOM 667 C CA . GLU A 1 86 ? -5.672 6.839 1.120 1.00 98.44 86 GLU A CA 1
ATOM 668 C C . GLU A 1 86 ? -4.880 5.987 0.123 1.00 98.44 86 GLU A C 1
ATOM 670 O O . GLU A 1 86 ? -3.670 6.171 -0.015 1.00 98.44 86 GLU A O 1
ATOM 675 N N . LEU A 1 87 ? -5.544 5.091 -0.616 1.00 98.50 87 LEU A N 1
ATOM 676 C CA . LEU A 1 87 ? -4.901 4.270 -1.642 1.00 98.50 87 LEU A CA 1
ATOM 677 C C . LEU A 1 87 ? -4.343 5.126 -2.790 1.00 98.50 87 LEU A C 1
ATOM 679 O O . LEU A 1 87 ? -3.212 4.906 -3.230 1.00 98.50 87 LEU A O 1
ATOM 683 N N . ILE A 1 88 ? -5.098 6.128 -3.251 1.00 98.50 88 ILE A N 1
ATOM 684 C CA . ILE A 1 88 ? -4.646 7.066 -4.289 1.00 98.50 88 ILE A CA 1
ATOM 685 C C . ILE A 1 88 ? -3.415 7.840 -3.810 1.00 98.50 88 ILE A C 1
ATOM 687 O O . ILE A 1 88 ? -2.420 7.948 -4.536 1.00 98.50 88 ILE A O 1
ATOM 691 N N . PHE A 1 89 ? -3.460 8.357 -2.582 1.00 98.50 89 PHE A N 1
ATOM 692 C CA . PHE A 1 89 ? -2.329 9.039 -1.966 1.00 98.50 89 PHE A CA 1
ATOM 693 C C . PHE A 1 89 ? -1.108 8.119 -1.845 1.00 98.50 89 PHE A C 1
ATOM 695 O O . PHE A 1 89 ? -0.007 8.504 -2.248 1.00 98.50 89 PHE A O 1
ATOM 702 N N . ALA A 1 90 ? -1.300 6.892 -1.353 1.00 98.38 90 ALA A N 1
ATOM 703 C CA . ALA A 1 90 ? -0.243 5.903 -1.184 1.00 98.38 90 ALA A CA 1
ATOM 704 C C . ALA A 1 90 ? 0.445 5.572 -2.514 1.00 98.38 90 ALA A C 1
ATOM 706 O O . ALA A 1 90 ? 1.675 5.589 -2.583 1.00 98.38 90 ALA A O 1
ATOM 707 N N . ALA A 1 91 ? -0.323 5.338 -3.584 1.00 98.50 91 ALA A N 1
ATOM 708 C CA . ALA A 1 91 ? 0.215 5.033 -4.909 1.00 98.50 91 ALA A CA 1
ATOM 709 C C . ALA A 1 91 ? 1.076 6.186 -5.459 1.00 98.50 91 ALA A C 1
ATOM 711 O O . ALA A 1 91 ? 2.208 5.973 -5.906 1.00 98.50 91 ALA A O 1
ATOM 712 N N . LYS A 1 92 ? 0.582 7.427 -5.358 1.00 98.44 92 LYS A N 1
ATOM 713 C CA . LYS A 1 92 ? 1.315 8.629 -5.790 1.00 98.44 92 LYS A CA 1
ATOM 714 C C . LYS A 1 92 ? 2.588 8.848 -4.974 1.00 98.44 92 LYS A C 1
ATOM 716 O O . LYS A 1 92 ? 3.647 9.129 -5.537 1.00 98.44 92 LYS A O 1
ATOM 721 N N . GLN A 1 93 ? 2.518 8.673 -3.654 1.00 98.31 93 GLN A N 1
ATOM 722 C CA . GLN A 1 93 ? 3.684 8.806 -2.782 1.00 98.31 93 GLN A CA 1
ATOM 723 C C . GLN A 1 93 ? 4.712 7.696 -3.004 1.00 98.31 93 GLN A C 1
ATOM 725 O O . GLN A 1 93 ? 5.909 7.977 -2.989 1.00 98.31 93 GLN A O 1
ATOM 730 N N . ALA A 1 94 ? 4.285 6.462 -3.281 1.00 98.25 94 ALA A N 1
ATOM 731 C CA . ALA A 1 94 ? 5.189 5.374 -3.644 1.00 98.25 94 ALA A CA 1
ATOM 732 C C . ALA A 1 94 ? 5.977 5.702 -4.922 1.00 98.25 94 ALA A C 1
ATOM 734 O O . ALA A 1 94 ? 7.201 5.554 -4.941 1.00 98.25 94 ALA A O 1
ATOM 735 N N . TRP A 1 95 ? 5.314 6.234 -5.957 1.00 98.50 95 TRP A N 1
ATOM 736 C CA . TRP A 1 95 ? 5.995 6.689 -7.172 1.00 98.50 95 TRP A CA 1
ATOM 737 C C . TRP A 1 95 ? 6.946 7.863 -6.895 1.00 98.50 95 TRP A C 1
ATOM 739 O O . TRP A 1 95 ? 8.114 7.827 -7.296 1.00 98.50 95 TRP A O 1
ATOM 749 N N . ARG A 1 96 ? 6.501 8.870 -6.135 1.00 98.19 96 ARG A N 1
ATOM 750 C CA . ARG A 1 96 ? 7.349 9.997 -5.709 1.00 98.19 96 ARG A CA 1
ATOM 751 C C . ARG A 1 96 ? 8.594 9.538 -4.943 1.00 98.19 96 ARG A C 1
ATOM 753 O O . ARG A 1 96 ? 9.653 10.150 -5.069 1.00 98.19 96 ARG A O 1
ATOM 760 N N . ASN A 1 97 ? 8.486 8.457 -4.179 1.00 97.50 97 ASN A N 1
ATOM 761 C CA . ASN A 1 97 ? 9.575 7.910 -3.378 1.00 97.50 97 ASN A CA 1
ATOM 762 C C . ASN A 1 97 ? 10.459 6.910 -4.141 1.00 97.50 97 ASN A C 1
ATOM 764 O O . ASN A 1 97 ? 11.432 6.433 -3.567 1.00 97.50 97 ASN A O 1
ATOM 768 N N . ALA A 1 98 ? 10.177 6.596 -5.412 1.00 97.69 98 ALA A N 1
ATOM 769 C CA . ALA A 1 98 ? 10.938 5.617 -6.189 1.00 97.69 98 ALA A CA 1
ATOM 770 C C . ALA A 1 98 ? 12.287 6.201 -6.663 1.00 97.69 98 ALA A C 1
ATOM 772 O O . ALA A 1 98 ? 12.313 6.915 -7.672 1.00 97.69 98 ALA A O 1
ATOM 773 N N . PRO A 1 99 ? 13.437 5.889 -6.023 1.00 96.06 99 PRO A N 1
ATOM 774 C CA . PRO A 1 99 ? 14.701 6.601 -6.254 1.00 96.06 99 PRO A CA 1
ATOM 775 C C . PRO A 1 99 ? 15.262 6.406 -7.671 1.00 96.06 99 PRO A C 1
ATOM 777 O O . PRO A 1 99 ? 15.966 7.278 -8.175 1.00 96.06 99 PRO A O 1
ATOM 780 N N . ARG A 1 100 ? 14.890 5.308 -8.339 1.00 97.38 100 ARG A N 1
ATOM 781 C CA . ARG A 1 100 ? 15.338 4.944 -9.693 1.00 97.38 100 ARG A CA 1
ATOM 782 C C . ARG A 1 100 ? 14.490 5.542 -10.826 1.00 97.38 100 ARG A C 1
ATOM 784 O O . ARG A 1 100 ? 14.832 5.359 -11.986 1.00 97.38 100 ARG A O 1
ATOM 791 N N . CYS A 1 101 ? 13.389 6.234 -10.523 1.00 98.19 101 CYS A N 1
ATOM 792 C CA . CYS A 1 101 ? 12.526 6.827 -11.546 1.00 98.19 101 CYS A CA 1
ATOM 793 C C . CYS A 1 101 ? 12.985 8.248 -11.912 1.00 98.19 101 CYS A C 1
ATOM 795 O O . CYS A 1 101 ? 13.012 9.131 -11.057 1.00 98.19 101 CYS A O 1
ATOM 797 N N . ILE A 1 102 ? 13.298 8.493 -13.186 1.00 98.31 102 ILE A N 1
ATOM 798 C CA . ILE A 1 102 ? 13.624 9.840 -13.688 1.00 98.31 102 ILE A CA 1
ATOM 799 C C . ILE A 1 102 ? 12.372 10.723 -13.854 1.00 98.31 102 ILE A C 1
ATOM 801 O O . ILE A 1 102 ? 12.416 11.924 -13.606 1.00 98.31 102 ILE A O 1
ATOM 805 N N . GLY A 1 103 ? 11.224 10.125 -14.188 1.00 97.81 103 GLY A N 1
ATOM 806 C CA . GLY A 1 103 ? 9.961 10.812 -14.494 1.00 97.81 103 GLY A CA 1
ATOM 807 C C . GLY A 1 103 ? 9.139 11.271 -13.285 1.00 97.81 103 GLY A C 1
ATOM 808 O O . GLY A 1 103 ? 7.943 11.513 -13.422 1.00 97.81 103 GLY A O 1
ATOM 809 N N . ARG A 1 104 ? 9.739 11.397 -12.094 1.00 97.94 104 ARG A N 1
ATOM 810 C CA . ARG A 1 104 ? 9.011 11.721 -10.850 1.00 97.94 104 ARG A CA 1
ATOM 811 C C . ARG A 1 104 ? 8.345 13.094 -10.842 1.00 97.94 104 ARG A C 1
ATOM 813 O O . ARG A 1 104 ? 7.549 13.348 -9.951 1.00 97.94 104 ARG A O 1
ATOM 820 N N . ILE A 1 105 ? 8.626 13.980 -11.796 1.00 97.81 105 ILE A N 1
ATOM 821 C CA . ILE A 1 105 ? 7.931 15.273 -11.892 1.00 97.81 105 ILE A CA 1
ATOM 822 C C . ILE A 1 105 ? 6.412 15.108 -12.095 1.00 97.81 105 ILE A C 1
ATOM 824 O O . ILE A 1 105 ? 5.646 15.943 -11.631 1.00 97.81 105 ILE A O 1
ATOM 828 N N . GLN A 1 106 ? 5.977 13.995 -12.698 1.00 97.94 106 GLN A N 1
ATOM 829 C CA . GLN A 1 106 ? 4.567 13.667 -12.945 1.00 97.94 106 GLN A CA 1
ATOM 830 C C . GLN A 1 106 ? 3.885 12.929 -11.780 1.00 97.94 106 GLN A C 1
ATOM 832 O O . GLN A 1 106 ? 2.749 12.497 -11.927 1.00 97.94 106 GLN A O 1
ATOM 837 N N . TRP A 1 107 ? 4.537 12.785 -10.617 1.00 98.00 107 TRP A N 1
ATOM 838 C CA . TRP A 1 107 ? 4.071 11.915 -9.524 1.00 98.00 107 TRP A CA 1
ATOM 839 C C . TRP A 1 107 ? 2.620 12.153 -9.064 1.00 98.00 107 TRP A C 1
ATOM 841 O O . TRP A 1 107 ? 1.963 11.229 -8.586 1.00 98.00 107 TRP A O 1
ATOM 851 N N . SER A 1 108 ? 2.114 13.384 -9.182 1.00 96.56 108 SER A N 1
ATOM 852 C CA . SER A 1 108 ? 0.747 13.751 -8.798 1.00 96.56 108 SER A CA 1
ATOM 853 C C . SER A 1 108 ? -0.301 13.415 -9.867 1.00 96.56 108 SER A C 1
ATOM 855 O O . SER A 1 108 ? -1.487 13.305 -9.536 1.00 96.56 108 SER A O 1
ATOM 857 N N . ASN A 1 109 ? 0.124 13.221 -11.118 1.00 97.62 109 ASN A N 1
ATOM 858 C CA . ASN A 1 109 ? -0.704 12.881 -12.268 1.00 97.62 109 ASN A CA 1
ATOM 859 C C . ASN A 1 109 ? -0.664 11.367 -12.524 1.00 97.62 109 ASN A C 1
ATOM 861 O O . ASN A 1 109 ? 0.013 10.873 -13.423 1.00 97.62 109 ASN A O 1
ATOM 865 N N . LEU A 1 110 ? -1.365 10.629 -11.665 1.00 98.00 110 LEU A N 1
ATOM 866 C CA . LEU A 1 110 ? -1.477 9.176 -11.724 1.00 98.00 110 LEU A CA 1
ATOM 867 C C . LEU A 1 110 ? -2.950 8.785 -11.623 1.00 98.00 110 LEU A C 1
ATOM 869 O O . LEU A 1 110 ? -3.601 9.114 -10.625 1.00 98.00 110 LEU A O 1
ATOM 873 N N . GLN A 1 111 ? -3.445 8.064 -12.629 1.00 97.81 111 GLN A N 1
ATOM 874 C CA . GLN A 1 111 ? -4.735 7.387 -12.568 1.00 97.81 111 GLN A CA 1
ATOM 875 C C . GLN A 1 111 ? -4.581 6.098 -11.759 1.00 97.81 111 GLN A C 1
ATOM 877 O O . GLN A 1 111 ? -3.701 5.284 -12.033 1.00 97.81 111 GLN A O 1
ATOM 882 N N . VAL A 1 112 ? -5.448 5.906 -10.769 1.00 98.06 112 VAL A N 1
ATOM 883 C CA . VAL A 1 112 ? -5.476 4.693 -9.947 1.00 98.06 112 VAL A CA 1
ATOM 884 C C . VAL A 1 112 ? -6.749 3.924 -10.271 1.00 98.06 112 VAL A C 1
ATOM 886 O O . VAL A 1 112 ? -7.841 4.492 -10.283 1.00 98.06 112 VAL A O 1
ATOM 889 N N . PHE A 1 113 ? -6.599 2.635 -10.560 1.00 97.94 113 PHE A N 1
ATOM 890 C CA . PHE A 1 113 ? -7.708 1.701 -10.715 1.00 97.94 113 PHE A CA 1
ATOM 891 C C . PHE A 1 113 ? -7.753 0.815 -9.473 1.00 97.94 113 PHE A C 1
ATOM 893 O O . PHE A 1 113 ? -6.835 0.029 -9.245 1.00 97.94 113 PHE A O 1
ATOM 900 N N . ASP A 1 114 ? -8.795 0.965 -8.659 1.00 98.12 114 ASP A N 1
ATOM 901 C CA . ASP A 1 114 ? -9.002 0.107 -7.495 1.00 98.12 114 ASP A CA 1
ATOM 902 C C . ASP A 1 114 ? -9.624 -1.222 -7.941 1.00 98.12 114 ASP A C 1
ATOM 904 O O . ASP A 1 114 ? -10.737 -1.256 -8.465 1.00 98.12 114 ASP A O 1
ATOM 908 N N . ALA A 1 115 ? -8.871 -2.306 -7.764 1.00 97.75 115 ALA A N 1
ATOM 909 C CA . ALA A 1 115 ? -9.283 -3.674 -8.067 1.00 97.75 115 ALA A CA 1
ATOM 910 C C . ALA A 1 115 ? -9.094 -4.596 -6.848 1.00 97.75 115 ALA A C 1
ATOM 912 O O . ALA A 1 115 ? -8.874 -5.796 -7.001 1.00 97.75 115 ALA A O 1
ATOM 913 N N . ARG A 1 116 ? -9.149 -4.051 -5.622 1.00 97.75 116 ARG A N 1
ATOM 914 C CA . ARG A 1 116 ? -8.940 -4.828 -4.382 1.00 97.75 116 ARG A CA 1
ATOM 915 C C . ARG A 1 116 ? -9.996 -5.908 -4.135 1.00 97.75 116 ARG A C 1
ATOM 917 O O . ARG A 1 116 ? -9.717 -6.856 -3.413 1.00 97.75 116 ARG A O 1
ATOM 924 N N . SER A 1 117 ? -11.182 -5.778 -4.729 1.00 97.25 117 SER A N 1
ATOM 925 C CA . SER A 1 117 ? -12.257 -6.777 -4.667 1.00 97.25 117 SER A CA 1
ATOM 926 C C . SER A 1 117 ? -12.133 -7.889 -5.717 1.00 97.25 117 SER A C 1
ATOM 928 O O . SER A 1 117 ? -13.000 -8.757 -5.776 1.00 97.25 117 SER A O 1
ATOM 930 N N . CYS A 1 118 ? -11.094 -7.865 -6.558 1.00 97.75 118 CYS A N 1
ATOM 931 C CA . CYS A 1 118 ? -10.854 -8.894 -7.564 1.00 97.75 118 CYS A CA 1
ATOM 932 C C . CYS A 1 118 ? -10.578 -10.250 -6.902 1.00 97.75 118 CYS A C 1
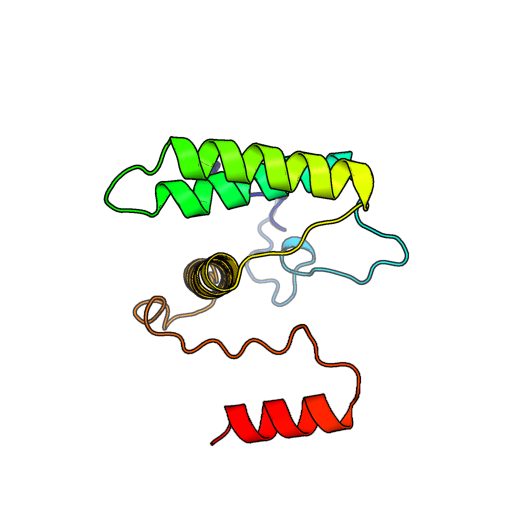ATOM 934 O O . CYS A 1 118 ? -9.777 -10.353 -5.972 1.00 97.75 118 CYS A O 1
ATOM 936 N N . SER A 1 119 ? -11.237 -11.292 -7.402 1.00 98.00 119 SER A N 1
ATOM 937 C CA . SER A 1 119 ? -11.229 -12.630 -6.808 1.00 98.00 119 SER A CA 1
ATOM 938 C C . SER A 1 119 ? -10.816 -13.732 -7.784 1.00 98.00 119 SER A C 1
ATOM 940 O O . SER A 1 119 ? -10.458 -14.829 -7.354 1.00 98.00 119 SER A O 1
ATOM 942 N N . THR A 1 120 ? -10.821 -13.460 -9.096 1.00 98.44 120 THR A N 1
ATOM 943 C CA . THR A 1 120 ? -10.487 -14.457 -10.123 1.00 98.44 120 THR A CA 1
ATOM 944 C C . THR A 1 120 ? -9.421 -13.976 -11.105 1.00 98.44 120 THR A C 1
ATOM 946 O O . THR A 1 120 ? -9.315 -12.795 -11.428 1.00 98.44 120 THR A O 1
ATOM 949 N N . ALA A 1 121 ? -8.662 -14.918 -11.671 1.00 98.44 121 ALA A N 1
ATOM 950 C CA . ALA A 1 121 ? -7.664 -14.611 -12.700 1.00 98.44 121 ALA A CA 1
ATOM 951 C C . ALA A 1 121 ? -8.279 -13.978 -13.966 1.00 98.44 121 ALA A C 1
ATOM 953 O O . ALA A 1 121 ? -7.631 -13.177 -14.638 1.00 98.44 121 ALA A O 1
ATOM 954 N N . LYS A 1 122 ? -9.538 -14.310 -14.284 1.00 98.12 122 LYS A N 1
ATOM 955 C CA . LYS A 1 122 ? -10.266 -13.711 -15.409 1.00 98.12 122 LYS A CA 1
ATOM 956 C C . LYS A 1 122 ? -10.567 -12.232 -15.152 1.00 98.12 122 LYS A C 1
ATOM 958 O O . LYS A 1 122 ? -10.284 -11.408 -16.014 1.00 98.12 122 LYS A O 1
ATOM 963 N N . GLU A 1 123 ? -11.056 -11.892 -13.960 1.00 98.38 123 GLU A N 1
ATOM 964 C CA . GLU A 1 123 ? -11.261 -10.493 -13.556 1.00 98.38 123 GLU A CA 1
ATOM 965 C C . GLU A 1 123 ? -9.942 -9.711 -13.583 1.00 98.38 123 GLU A C 1
ATOM 967 O O . GLU A 1 123 ? -9.902 -8.585 -14.076 1.00 98.38 123 GLU A O 1
ATOM 972 N N . MET A 1 124 ? -8.833 -10.314 -13.130 1.00 98.56 124 MET A N 1
ATOM 973 C CA . MET A 1 124 ? -7.510 -9.682 -13.223 1.00 98.56 124 MET A CA 1
ATOM 974 C C . MET A 1 124 ? -7.153 -9.336 -14.671 1.00 98.56 124 MET A C 1
ATOM 976 O O . MET A 1 124 ? -6.715 -8.219 -14.947 1.00 98.56 124 MET A O 1
ATOM 980 N N . PHE A 1 125 ? -7.352 -10.275 -15.601 1.00 98.44 125 PHE A N 1
ATOM 981 C CA . PHE A 1 125 ? -7.112 -10.045 -17.025 1.00 98.44 125 PHE A CA 1
ATOM 982 C C . PHE A 1 125 ? -7.966 -8.889 -17.562 1.00 98.44 125 PHE A C 1
ATOM 984 O O . PHE A 1 125 ? -7.446 -8.001 -18.235 1.00 98.44 125 PHE A O 1
ATOM 991 N N . GLU A 1 126 ? -9.248 -8.844 -17.208 1.00 98.31 126 GLU A N 1
ATOM 992 C CA . GLU A 1 126 ? -10.159 -7.769 -17.609 1.00 98.31 126 GLU A CA 1
ATOM 993 C C . GLU A 1 126 ? -9.719 -6.401 -17.056 1.00 98.31 126 GLU A C 1
ATOM 995 O O . GLU A 1 126 ? -9.699 -5.413 -17.797 1.00 98.31 126 GLU A O 1
ATOM 1000 N N . HIS A 1 127 ? -9.284 -6.337 -15.792 1.00 98.38 127 HIS A N 1
ATOM 1001 C CA . HIS A 1 127 ? -8.721 -5.122 -15.195 1.00 98.38 127 HIS A CA 1
ATOM 1002 C C . HIS A 1 127 ? -7.438 -4.663 -15.902 1.00 98.38 127 HIS A C 1
ATOM 1004 O O . HIS A 1 127 ? -7.273 -3.465 -16.144 1.00 98.38 127 HIS A O 1
ATOM 1010 N N . ILE A 1 128 ? -6.553 -5.590 -16.282 1.00 98.50 128 ILE A N 1
ATOM 1011 C CA . ILE A 1 128 ? -5.332 -5.279 -17.041 1.00 98.50 128 ILE A CA 1
ATOM 1012 C C . ILE A 1 128 ? -5.689 -4.763 -18.439 1.00 98.50 128 ILE A C 1
ATOM 1014 O O . ILE A 1 128 ? -5.154 -3.744 -18.873 1.00 98.50 128 ILE A O 1
ATOM 1018 N N . CYS A 1 129 ? -6.635 -5.401 -19.133 1.00 98.25 129 CYS A N 1
ATOM 1019 C CA . CYS A 1 129 ? -7.117 -4.922 -20.427 1.00 98.25 129 CYS A CA 1
ATOM 1020 C C . CYS A 1 129 ? -7.733 -3.524 -20.334 1.00 98.25 129 CYS A C 1
ATOM 1022 O O . CYS A 1 129 ? -7.517 -2.716 -21.233 1.00 98.25 129 CYS A O 1
ATOM 1024 N N . ARG A 1 130 ? -8.479 -3.221 -19.264 1.00 98.00 130 ARG A N 1
ATOM 1025 C CA . ARG A 1 130 ? -8.995 -1.870 -19.005 1.00 98.00 130 ARG A CA 1
ATOM 1026 C C . ARG A 1 130 ? -7.869 -0.864 -18.768 1.00 98.00 130 ARG A C 1
ATOM 1028 O O . ARG A 1 130 ? -7.998 0.261 -19.220 1.00 98.00 130 ARG A O 1
ATOM 1035 N N . HIS A 1 131 ? -6.806 -1.252 -18.066 1.00 97.75 131 HIS A N 1
ATOM 1036 C CA . HIS A 1 131 ? -5.671 -0.373 -17.776 1.00 97.75 131 HIS A CA 1
ATOM 1037 C C . HIS A 1 131 ? -4.897 0.027 -19.042 1.00 97.75 131 HIS A C 1
ATOM 1039 O O . HIS A 1 131 ? -4.402 1.144 -19.124 1.00 97.75 131 HIS A O 1
ATOM 1045 N N . LEU A 1 132 ? -4.755 -0.890 -20.004 1.00 97.31 132 LEU A N 1
ATOM 1046 C CA . LEU A 1 132 ? -3.987 -0.665 -21.236 1.00 97.31 132 LEU A CA 1
ATOM 1047 C C . LEU A 1 132 ? -4.713 0.186 -22.289 1.00 97.31 132 LEU A C 1
ATOM 1049 O O . LEU A 1 132 ? -4.069 0.624 -23.241 1.00 97.31 132 LEU A O 1
ATOM 1053 N N . ARG A 1 133 ? -6.032 0.347 -22.162 1.00 92.81 133 ARG A N 1
ATOM 1054 C CA . ARG A 1 133 ? -6.859 1.152 -23.071 1.00 92.81 133 ARG A CA 1
ATOM 1055 C C . ARG A 1 133 ? -6.835 2.616 -22.663 1.00 92.81 133 ARG A C 1
ATOM 1057 O O . ARG A 1 133 ? -6.772 3.449 -23.589 1.00 92.81 133 ARG A O 1
#

Organism: Mustela putorius furo (NCBI:txid9669)

InterPro domains:
  IPR004030 Nitric oxide synthase, N-terminal [PF02898] (38-133)
  IPR004030 Nitric oxide synthase, N-terminal [PS60001] (100-107)
  IPR036119 Nitric oxide synthase, N-terminal domain superfamily [SSF56512] (1-133)
  IPR044943 Nitric oxide synthase, domain 1 superfamily [G3DSA:3.90.340.10] (1-133)
  IPR050607 Nitric Oxide Synthase (NOS) [PTHR43410] (1-132)